Protein AF-A0A1T4UGS9-F1 (afdb_monomer)

Radius of gyration: 44.9 Å; Cα contacts (8 Å, |Δi|>4): 11; chains: 1; bounding box: 106×60×112 Å

Structure (mmCIF, N/CA/C/O backbone):
data_AF-A0A1T4UGS9-F1
#
_entry.id   AF-A0A1T4UGS9-F1
#
loop_
_atom_site.group_PDB
_atom_site.id
_atom_site.type_symbol
_atom_site.label_atom_id
_atom_site.label_alt_id
_atom_site.label_comp_id
_atom_site.label_asym_id
_atom_site.label_entity_id
_atom_site.label_seq_id
_atom_site.pdbx_PDB_ins_code
_atom_site.Cartn_x
_atom_site.Cartn_y
_atom_site.Cartn_z
_atom_site.occupancy
_atom_site.B_iso_or_equiv
_atom_site.auth_seq_id
_atom_site.auth_comp_id
_atom_site.auth_asym_id
_atom_site.auth_atom_id
_atom_site.pdbx_PDB_model_num
ATOM 1 N N . MET A 1 1 ? -84.711 -31.934 45.680 1.00 43.19 1 MET A N 1
ATOM 2 C CA . MET A 1 1 ? -83.786 -30.845 46.059 1.00 43.19 1 MET A CA 1
ATOM 3 C C . MET A 1 1 ? -82.409 -31.483 46.203 1.00 43.19 1 MET A C 1
ATOM 5 O O . MET A 1 1 ? -82.139 -32.080 47.232 1.00 43.19 1 MET A O 1
ATOM 9 N N . ASN A 1 2 ? -81.614 -31.507 45.128 1.00 41.38 2 ASN A N 1
ATOM 10 C CA . ASN A 1 2 ? -80.293 -32.146 45.127 1.00 41.38 2 ASN A CA 1
ATOM 11 C C . ASN A 1 2 ? -79.235 -31.079 45.395 1.00 41.38 2 ASN A C 1
ATOM 13 O O . ASN A 1 2 ? -78.984 -30.224 44.551 1.00 41.38 2 ASN A O 1
ATOM 17 N N . ILE A 1 3 ? -78.650 -31.123 46.587 1.00 54.47 3 ILE A N 1
ATOM 18 C CA . ILE A 1 3 ? -77.495 -30.311 46.963 1.00 54.47 3 ILE A CA 1
ATOM 19 C C . ILE A 1 3 ? -76.270 -31.088 46.480 1.00 54.47 3 ILE A C 1
ATOM 21 O O . ILE A 1 3 ? -75.954 -32.145 47.022 1.00 54.47 3 ILE A O 1
ATOM 25 N N . SER A 1 4 ? -75.622 -30.609 45.417 1.00 55.75 4 SER A N 1
ATOM 26 C CA . SER A 1 4 ? -74.330 -31.152 44.993 1.00 55.75 4 SER A CA 1
ATOM 27 C C . SER A 1 4 ? -73.259 -30.687 45.982 1.00 55.75 4 SER A C 1
ATOM 29 O O . SER A 1 4 ? -73.219 -29.488 46.278 1.00 55.75 4 SER A O 1
ATOM 31 N N . PRO A 1 5 ? -72.373 -31.569 46.478 1.00 59.06 5 PRO A N 1
ATOM 32 C CA . PRO A 1 5 ? -71.251 -31.142 47.297 1.00 59.06 5 PRO A CA 1
ATOM 33 C C . PRO A 1 5 ? -70.364 -30.222 46.456 1.00 59.06 5 PRO A C 1
ATOM 35 O O . PRO A 1 5 ? -69.900 -30.607 45.381 1.00 59.06 5 PRO A O 1
ATOM 38 N N . ALA A 1 6 ? -70.145 -28.994 46.920 1.00 57.28 6 ALA A N 1
ATOM 39 C CA . ALA A 1 6 ? -69.084 -28.164 46.382 1.00 57.28 6 ALA A CA 1
ATOM 40 C C . ALA A 1 6 ? -67.764 -28.838 46.765 1.00 57.28 6 ALA A C 1
ATOM 42 O O . ALA A 1 6 ? -67.425 -28.917 47.946 1.00 57.28 6 ALA A O 1
ATOM 43 N N . ASN A 1 7 ? -67.041 -29.353 45.770 1.00 52.81 7 ASN A N 1
ATOM 44 C CA . ASN A 1 7 ? -65.677 -29.845 45.928 1.00 52.81 7 ASN A CA 1
ATOM 45 C C . ASN A 1 7 ? -64.764 -28.639 46.210 1.00 52.81 7 ASN A C 1
ATOM 47 O O . ASN A 1 7 ? -64.039 -28.156 45.344 1.00 52.81 7 ASN A O 1
ATOM 51 N N . VAL A 1 8 ? -64.842 -28.101 47.424 1.00 55.72 8 VAL A N 1
ATOM 52 C CA . VAL A 1 8 ? -63.864 -27.144 47.924 1.00 55.72 8 VAL A CA 1
ATOM 53 C C . VAL A 1 8 ? -62.677 -27.991 48.351 1.00 55.72 8 VAL A C 1
ATOM 55 O O . VAL A 1 8 ? -62.680 -28.585 49.426 1.00 55.72 8 VAL A O 1
ATOM 58 N N . SER A 1 9 ? -61.693 -28.127 47.462 1.00 54.00 9 SER A N 1
ATOM 59 C CA . SER A 1 9 ? -60.422 -28.764 47.791 1.00 54.00 9 SER A CA 1
ATOM 60 C C . SER A 1 9 ? -59.730 -27.902 48.843 1.00 54.00 9 SER A C 1
ATOM 62 O O . SER A 1 9 ? -59.035 -26.940 48.515 1.00 54.00 9 SER A O 1
ATOM 64 N N . ILE A 1 10 ? -59.970 -28.205 50.115 1.00 58.62 10 ILE A N 1
ATOM 65 C CA . ILE A 1 10 ? -59.226 -27.604 51.213 1.00 58.62 10 ILE A CA 1
ATOM 66 C C . ILE A 1 10 ? -57.783 -28.080 51.020 1.00 58.62 10 ILE A C 1
ATOM 68 O O . ILE A 1 10 ? -57.554 -29.294 51.021 1.00 58.62 10 ILE A O 1
ATOM 72 N N . PRO A 1 11 ? -56.814 -27.181 50.776 1.00 60.59 11 PRO A N 1
ATOM 73 C CA . PRO A 1 11 ? -55.431 -27.599 50.662 1.00 60.59 11 PRO A CA 1
ATOM 74 C C . PRO A 1 11 ? -55.055 -28.279 51.979 1.00 60.59 11 PRO A C 1
ATOM 76 O O . PRO A 1 11 ? -55.261 -27.712 53.051 1.00 60.59 11 PRO A O 1
ATOM 79 N N . ALA A 1 12 ? -54.566 -29.517 51.895 1.00 62.03 12 ALA A N 1
ATOM 80 C CA . ALA A 1 12 ? -54.127 -30.304 53.041 1.00 62.03 12 ALA A CA 1
ATOM 81 C C . ALA A 1 12 ? -52.833 -29.701 53.610 1.00 62.03 12 ALA A C 1
ATOM 83 O O . ALA A 1 12 ? -51.738 -30.229 53.430 1.00 62.03 12 ALA A O 1
ATOM 84 N N . VAL A 1 13 ? -52.962 -28.541 54.244 1.00 60.41 13 VAL A N 1
ATOM 85 C CA . VAL A 1 13 ? -51.919 -27.905 55.035 1.00 60.41 13 VAL A CA 1
ATOM 86 C C . VAL A 1 13 ? -52.107 -28.421 56.453 1.00 60.41 13 VAL A C 1
ATOM 88 O O . VAL A 1 13 ? -53.182 -28.290 57.039 1.00 60.41 13 VAL A O 1
ATOM 91 N N . VAL A 1 14 ? -51.083 -29.081 56.990 1.00 63.53 14 VAL A N 1
ATOM 92 C CA . VAL A 1 14 ? -51.104 -29.586 58.366 1.00 63.53 14 VAL A CA 1
ATOM 93 C C . VAL A 1 14 ? -51.328 -28.387 59.303 1.00 63.53 14 VAL A C 1
ATOM 95 O O . VAL A 1 14 ? -50.631 -27.386 59.159 1.00 63.53 14 VAL A O 1
ATOM 98 N N . PRO A 1 15 ? -52.253 -28.439 60.279 1.00 63.38 15 PRO A N 1
ATOM 99 C CA . PRO A 1 15 ? -52.601 -27.271 61.101 1.00 63.38 15 PRO A CA 1
ATOM 100 C C . PRO A 1 15 ? -51.454 -26.761 61.993 1.00 63.38 15 PRO A C 1
ATOM 102 O O . PRO A 1 15 ? -51.593 -25.735 62.650 1.00 63.38 15 PRO A O 1
ATOM 105 N N . SER A 1 16 ? -50.319 -27.464 62.027 1.00 67.69 16 SER A N 1
ATOM 106 C CA . SER A 1 16 ? -49.121 -27.087 62.776 1.00 67.69 16 SER A CA 1
ATOM 107 C C . SER A 1 16 ? -48.151 -26.185 62.006 1.00 67.69 16 SER A C 1
ATOM 109 O O . SER A 1 16 ? -47.123 -25.814 62.571 1.00 67.69 16 SER A O 1
ATOM 111 N N . VAL A 1 17 ? -48.409 -25.862 60.732 1.00 66.94 17 VAL A N 1
ATOM 112 C CA . VAL A 1 17 ? -47.542 -24.961 59.953 1.00 66.94 17 VAL A CA 1
ATOM 113 C C . VAL A 1 17 ? -48.214 -23.615 59.694 1.00 66.94 17 VAL A C 1
ATOM 115 O O . VAL A 1 17 ? -49.413 -23.528 59.452 1.00 66.94 17 VAL A O 1
ATOM 118 N N . ASN A 1 18 ? -47.421 -22.545 59.760 1.00 76.12 18 ASN A N 1
ATOM 119 C CA . ASN A 1 18 ? -47.893 -21.180 59.563 1.00 76.12 18 ASN A CA 1
ATOM 120 C C . ASN A 1 18 ? -48.014 -20.873 58.048 1.00 76.12 18 ASN A C 1
ATOM 122 O O . ASN A 1 18 ? -46.989 -20.830 57.355 1.00 76.12 18 ASN A O 1
ATOM 126 N N . PRO A 1 19 ? -49.228 -20.642 57.511 1.00 71.44 19 PRO A N 1
ATOM 127 C CA . PRO A 1 19 ? -49.467 -20.508 56.071 1.00 71.44 19 PRO A CA 1
ATOM 128 C C . PRO A 1 19 ? -48.605 -19.453 55.339 1.00 71.44 19 PRO A C 1
ATOM 130 O O . PRO A 1 19 ? -48.055 -19.785 54.286 1.00 71.44 19 PRO A O 1
ATOM 133 N N . PRO A 1 20 ? -48.392 -18.221 55.850 1.00 73.19 20 PRO A N 1
ATOM 134 C CA . PRO A 1 20 ? -47.556 -17.232 55.164 1.00 73.19 20 PRO A CA 1
ATOM 135 C C . PRO A 1 20 ? -46.085 -17.656 55.056 1.00 73.19 20 PRO A C 1
ATOM 137 O O . PRO A 1 20 ? -45.437 -17.376 54.050 1.00 73.19 20 PRO A O 1
ATOM 140 N N . THR A 1 21 ? -45.545 -18.381 56.042 1.00 74.94 21 THR A N 1
ATOM 141 C CA . THR A 1 21 ? -44.153 -18.860 55.962 1.00 74.94 21 THR A CA 1
ATOM 142 C C . THR A 1 21 ? -43.980 -19.997 54.964 1.00 74.94 21 THR A C 1
ATOM 144 O O . THR A 1 21 ? -42.914 -20.115 54.364 1.00 74.94 21 THR A O 1
ATOM 147 N N . GLU A 1 22 ? -45.016 -20.809 54.735 1.00 75.62 22 GLU A N 1
ATOM 148 C CA . GLU A 1 22 ? -44.959 -21.877 53.737 1.00 75.62 22 GLU A CA 1
ATOM 149 C C . GLU A 1 22 ? -44.961 -21.308 52.313 1.00 75.62 22 GLU A C 1
ATOM 151 O O . GLU A 1 22 ? -44.180 -21.756 51.474 1.00 75.62 22 GLU A O 1
ATOM 156 N N . GLN A 1 23 ? -45.784 -20.289 52.048 1.00 73.31 23 GLN A N 1
ATOM 157 C CA . GLN A 1 23 ? -45.791 -19.601 50.754 1.00 73.31 23 GLN A CA 1
ATOM 158 C C . GLN A 1 23 ? -44.422 -18.981 50.454 1.00 73.31 23 GLN A C 1
ATOM 160 O O . GLN A 1 23 ? -43.847 -19.255 49.402 1.00 73.31 23 GLN A O 1
ATOM 165 N N . VAL A 1 24 ? -43.834 -18.267 51.419 1.00 76.88 24 VAL A N 1
ATOM 166 C CA . VAL A 1 24 ? -42.489 -17.688 51.276 1.00 76.88 24 VAL A CA 1
ATOM 167 C C . VAL A 1 24 ? -41.417 -18.772 51.108 1.00 76.88 24 VAL A C 1
ATOM 169 O O . VAL A 1 24 ? -40.517 -18.622 50.284 1.00 76.88 24 VAL A O 1
ATOM 172 N N . ALA A 1 25 ? -41.507 -19.895 51.826 1.00 76.19 25 ALA A N 1
ATOM 173 C CA . ALA A 1 25 ? -40.568 -21.008 51.671 1.00 76.19 25 ALA A CA 1
ATOM 174 C C . ALA A 1 25 ? -40.668 -21.675 50.289 1.00 76.19 25 ALA A C 1
ATOM 176 O O . ALA A 1 25 ? -39.644 -22.028 49.698 1.00 76.19 25 ALA A O 1
ATOM 177 N N . ARG A 1 26 ? -41.885 -21.825 49.751 1.00 77.88 26 ARG A N 1
ATOM 178 C CA . ARG A 1 26 ? -42.117 -22.323 48.388 1.00 77.88 26 ARG A CA 1
ATOM 179 C C . ARG A 1 26 ? -41.587 -21.338 47.346 1.00 77.88 26 ARG A C 1
ATOM 181 O O . ARG A 1 26 ? -40.861 -21.759 46.449 1.00 77.88 26 ARG A O 1
ATOM 188 N N . GLU A 1 27 ? -41.864 -20.045 47.490 1.00 77.75 27 GLU A N 1
ATOM 189 C CA . GLU A 1 27 ? -41.360 -19.001 46.586 1.00 77.75 27 GLU A CA 1
ATOM 190 C C . GLU A 1 27 ? -39.828 -18.914 46.590 1.00 77.75 27 GLU A C 1
ATOM 192 O O . GLU A 1 27 ? -39.206 -18.878 45.527 1.00 77.75 27 GLU A O 1
ATOM 197 N N . ASN A 1 28 ? -39.201 -18.974 47.767 1.00 78.56 28 ASN A N 1
ATOM 198 C CA . ASN A 1 28 ? -37.742 -18.980 47.909 1.00 78.56 28 ASN A CA 1
ATOM 199 C C . ASN A 1 28 ? -37.089 -20.247 47.339 1.00 78.56 28 ASN A C 1
ATOM 201 O O . ASN A 1 28 ? -35.903 -20.231 47.018 1.00 78.56 28 ASN A O 1
ATOM 205 N N . ARG A 1 29 ? -37.839 -21.349 47.218 1.00 77.50 29 ARG A N 1
ATOM 206 C CA . ARG A 1 29 ? -37.363 -22.590 46.595 1.00 77.50 29 ARG A CA 1
ATOM 207 C C . ARG A 1 29 ? -37.414 -22.541 45.065 1.00 77.50 29 ARG A C 1
ATOM 209 O O . ARG A 1 29 ? -36.640 -23.253 44.434 1.00 77.50 29 ARG A O 1
ATOM 216 N N . VAL A 1 30 ? -38.313 -21.741 44.489 1.00 80.31 30 VAL A N 1
ATOM 217 C CA . VAL A 1 30 ? -38.455 -21.568 43.031 1.00 80.31 30 VAL A CA 1
ATOM 218 C C . VAL A 1 30 ? -37.525 -20.478 42.498 1.00 80.31 30 VAL A C 1
ATOM 220 O O . VAL A 1 30 ? -37.020 -20.600 41.386 1.00 80.31 30 VAL A O 1
ATOM 223 N N . ARG A 1 31 ? -37.285 -19.415 43.274 1.00 79.88 31 ARG A N 1
ATOM 224 C CA . ARG A 1 31 ? -36.379 -18.332 42.871 1.00 79.88 31 ARG A CA 1
ATOM 225 C C . ARG A 1 31 ? -34.924 -18.803 42.839 1.00 79.88 31 ARG A C 1
ATOM 227 O O . ARG A 1 31 ? -34.497 -19.618 43.657 1.00 79.88 31 ARG A O 1
ATOM 234 N N . GLU A 1 32 ? -34.149 -18.245 41.912 1.00 78.44 32 GLU A N 1
ATOM 235 C CA . GLU A 1 32 ? -32.701 -18.440 41.895 1.00 78.44 32 GLU A CA 1
ATOM 236 C C . GLU A 1 32 ? -32.088 -17.902 43.191 1.00 78.44 32 GLU A C 1
ATOM 238 O O . GLU A 1 32 ? -32.425 -16.816 43.670 1.00 78.44 32 GLU A O 1
ATOM 243 N N . LYS A 1 33 ? -31.190 -18.688 43.790 1.00 79.69 33 LY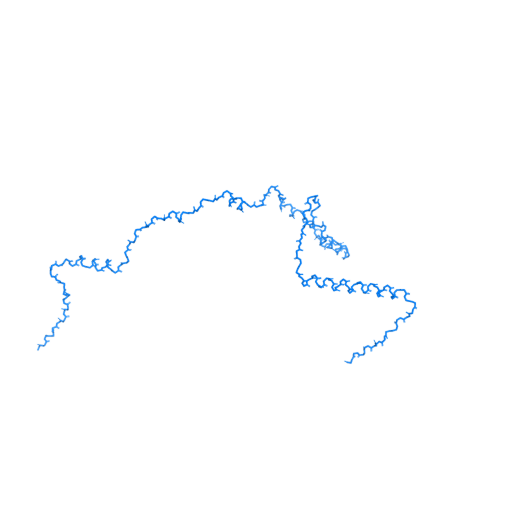S A N 1
ATOM 244 C CA . LYS A 1 33 ? -30.503 -18.281 45.014 1.00 79.69 33 LYS A CA 1
ATOM 245 C C . LYS A 1 33 ? -29.576 -17.120 44.685 1.00 79.69 33 LYS A C 1
ATOM 247 O O . LYS A 1 33 ? -28.717 -17.251 43.818 1.00 79.69 33 LYS A O 1
ATOM 252 N N . ILE A 1 34 ? -29.718 -16.018 45.416 1.00 79.12 34 ILE A N 1
ATOM 253 C CA . ILE A 1 34 ? -28.824 -14.866 45.297 1.00 79.12 34 ILE A CA 1
ATOM 254 C C . ILE A 1 34 ? -27.423 -15.328 45.703 1.00 79.12 34 ILE A C 1
ATOM 256 O O . ILE A 1 34 ? -27.164 -15.616 46.873 1.00 79.12 34 ILE A O 1
ATOM 260 N N . VAL A 1 35 ? -26.528 -15.447 44.725 1.00 81.00 35 VAL A N 1
ATOM 261 C CA . VAL A 1 35 ? -25.120 -15.750 44.976 1.00 81.00 35 VAL A CA 1
ATOM 262 C C . VAL A 1 35 ? -24.440 -14.438 45.364 1.00 81.00 35 VAL A C 1
ATOM 264 O O . VAL A 1 35 ? -24.509 -13.482 44.589 1.00 81.00 35 VAL A O 1
ATOM 267 N N . PRO A 1 36 ? -23.799 -14.348 46.544 1.00 80.06 36 PRO A N 1
ATOM 268 C CA . PRO A 1 36 ? -23.049 -13.156 46.902 1.00 80.06 36 PRO A CA 1
ATOM 269 C C . PRO A 1 36 ? -21.932 -12.931 45.874 1.00 80.06 36 PRO A C 1
ATOM 271 O O . PRO A 1 36 ? -21.314 -13.908 45.431 1.00 80.06 36 PRO A O 1
ATOM 274 N N . PRO A 1 37 ? -21.659 -11.673 45.486 1.00 74.50 37 PRO A N 1
ATOM 275 C CA . PRO 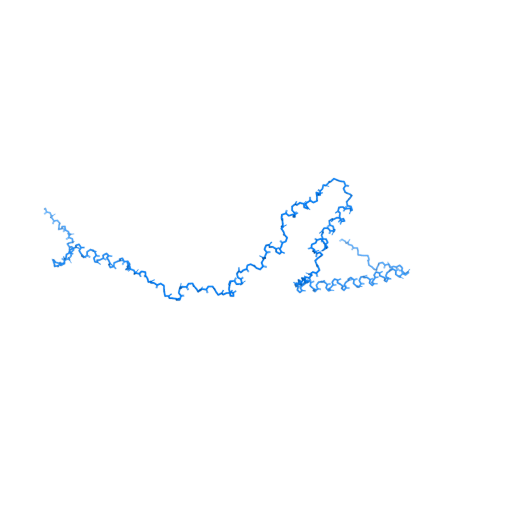A 1 37 ? -20.594 -11.375 44.543 1.00 74.50 37 PRO A CA 1
ATOM 276 C C . PRO A 1 37 ? -19.279 -11.908 45.115 1.00 74.50 37 PRO A C 1
ATOM 278 O O . PRO A 1 37 ? -18.822 -11.483 46.175 1.00 74.50 37 PRO A O 1
ATOM 281 N N . LYS A 1 38 ? -18.694 -12.900 44.439 1.00 75.00 38 LYS A N 1
ATOM 282 C CA . LYS A 1 38 ? -17.370 -13.402 44.797 1.00 75.00 38 LYS A CA 1
ATOM 283 C C . LYS A 1 38 ? -16.358 -12.351 44.371 1.00 75.00 38 LYS A C 1
ATOM 285 O O . LYS A 1 38 ? -16.371 -11.924 43.219 1.00 75.00 38 LYS A O 1
ATOM 290 N N . GLN A 1 39 ? -15.487 -11.954 45.295 1.00 70.12 39 GLN A N 1
ATOM 291 C CA . GLN A 1 39 ? -14.317 -11.152 44.962 1.00 70.12 39 GLN A CA 1
ATOM 292 C C . GLN A 1 39 ? -13.547 -11.876 43.844 1.00 70.12 39 GLN A C 1
ATOM 294 O O . GLN A 1 39 ? -13.335 -13.091 43.964 1.00 70.12 39 GLN A O 1
ATOM 299 N N . PRO A 1 40 ? -13.189 -11.191 42.743 1.00 61.62 40 PRO A N 1
ATOM 300 C CA . PRO A 1 40 ? -12.416 -11.812 41.680 1.00 61.62 40 PRO A CA 1
ATOM 301 C C . PRO A 1 40 ? -11.132 -12.377 42.289 1.00 61.62 40 PRO A C 1
ATOM 303 O O . PRO A 1 40 ? -10.419 -11.691 43.019 1.00 61.62 40 PRO A O 1
ATOM 306 N N . SER A 1 41 ? -10.860 -13.659 42.037 1.00 64.06 41 SER A N 1
ATOM 307 C CA . SER A 1 41 ? -9.567 -14.254 42.371 1.00 64.06 41 SER A CA 1
ATOM 308 C C . SER A 1 41 ? -8.470 -13.443 41.687 1.00 64.06 41 SER A C 1
ATOM 310 O O . SER A 1 41 ? -8.672 -13.041 40.547 1.00 64.06 41 SER A O 1
ATOM 312 N N . THR A 1 42 ? -7.308 -13.276 42.315 1.00 59.25 42 THR A N 1
ATOM 313 C CA . THR A 1 42 ? -6.141 -12.506 41.823 1.00 59.25 42 THR A CA 1
ATOM 314 C C . THR A 1 42 ? -5.676 -12.834 40.390 1.00 59.25 42 THR A C 1
ATOM 316 O O . THR A 1 42 ? -4.892 -12.100 39.807 1.00 59.25 42 THR A O 1
ATOM 319 N N . SER A 1 43 ? -6.167 -13.916 39.775 1.00 57.34 43 SER A N 1
ATOM 320 C CA . SER A 1 43 ? -5.998 -14.206 38.339 1.00 57.34 43 SER A CA 1
ATOM 321 C C . SER A 1 43 ? -6.909 -13.406 37.391 1.00 57.34 43 SER A C 1
ATOM 323 O O . SER A 1 43 ? -6.705 -13.474 36.183 1.00 57.34 43 SER A O 1
ATOM 325 N N . ALA A 1 44 ? -7.908 -12.689 37.909 1.00 55.72 44 ALA A N 1
ATOM 326 C CA . ALA A 1 44 ? -8.798 -11.796 37.161 1.00 55.72 44 ALA A CA 1
ATOM 327 C C . ALA A 1 44 ? -8.481 -10.307 37.404 1.00 55.72 44 ALA A C 1
ATOM 329 O O . ALA A 1 44 ? -9.184 -9.443 36.887 1.00 55.72 44 ALA A O 1
ATOM 330 N N . GLU A 1 45 ? -7.431 -10.003 38.173 1.00 59.62 45 GLU A N 1
ATOM 331 C CA . GLU A 1 45 ? -6.804 -8.682 38.139 1.00 59.62 45 GLU A CA 1
ATOM 332 C C . GLU A 1 45 ? -6.065 -8.535 36.808 1.00 59.62 45 GLU A C 1
ATOM 334 O O . GLU A 1 45 ? -5.289 -9.408 36.405 1.00 59.62 45 GLU A O 1
ATOM 339 N N . GLU A 1 46 ? -6.329 -7.436 36.102 1.00 63.38 46 GLU A N 1
ATOM 340 C CA . GLU A 1 46 ? -5.561 -7.066 34.919 1.00 63.38 46 GLU A CA 1
ATOM 341 C C . GLU A 1 46 ? -4.077 -7.028 35.299 1.00 63.38 46 GLU A C 1
ATOM 343 O O . GLU A 1 46 ? -3.677 -6.361 36.257 1.00 63.38 46 GLU A O 1
ATOM 348 N N . ARG A 1 47 ? -3.249 -7.792 34.578 1.00 70.25 47 ARG A N 1
ATOM 349 C CA . ARG A 1 47 ? -1.808 -7.813 34.839 1.00 70.25 47 ARG A CA 1
ATOM 350 C C . ARG A 1 47 ? -1.264 -6.392 34.665 1.00 70.25 47 ARG A C 1
ATOM 352 O O . ARG A 1 47 ? -1.601 -5.745 33.672 1.00 70.25 47 ARG A O 1
ATOM 359 N N . PRO A 1 48 ? -0.413 -5.901 35.581 1.00 70.94 48 PRO A N 1
ATOM 360 C CA . PRO A 1 48 ? 0.195 -4.593 35.416 1.00 70.94 48 PRO A CA 1
ATOM 361 C C . PRO A 1 48 ? 1.008 -4.586 34.120 1.00 70.94 48 PRO A C 1
ATOM 363 O O . PRO A 1 48 ? 1.866 -5.446 33.917 1.00 70.94 48 PRO A O 1
ATOM 366 N N . VAL A 1 49 ? 0.714 -3.623 33.244 1.00 69.31 49 VAL A N 1
ATOM 367 C CA . VAL A 1 49 ? 1.363 -3.497 31.934 1.00 69.31 49 VAL A CA 1
ATOM 368 C C . VAL A 1 49 ? 2.869 -3.373 32.143 1.00 69.31 49 VAL A C 1
ATOM 370 O O . VAL A 1 49 ? 3.345 -2.422 32.779 1.00 69.31 49 VAL A O 1
ATOM 373 N N . THR A 1 50 ? 3.608 -4.347 31.617 1.00 79.69 50 THR A N 1
ATOM 374 C CA . THR A 1 50 ? 5.070 -4.387 31.727 1.00 79.69 50 THR A CA 1
ATOM 375 C C . THR A 1 50 ? 5.693 -3.234 30.939 1.00 79.69 50 THR A C 1
ATOM 377 O O . THR A 1 50 ? 5.089 -2.696 30.011 1.00 79.69 50 THR A O 1
ATOM 380 N N . GLN A 1 51 ? 6.896 -2.803 31.321 1.00 68.75 51 GLN A N 1
ATOM 381 C CA . GLN A 1 51 ? 7.565 -1.678 30.660 1.00 68.75 51 GLN A CA 1
ATOM 382 C C . GLN A 1 51 ? 7.790 -1.942 29.162 1.00 68.75 51 GLN A C 1
ATOM 384 O O . GLN A 1 51 ? 7.644 -1.022 28.363 1.00 68.75 51 GLN A O 1
ATOM 389 N N . ASP A 1 52 ? 8.034 -3.195 28.784 1.00 69.12 52 ASP A N 1
ATOM 390 C CA . ASP A 1 52 ? 8.176 -3.613 27.387 1.00 69.12 52 ASP A CA 1
ATOM 391 C C . ASP A 1 52 ? 6.848 -3.494 26.629 1.00 69.12 52 ASP A C 1
ATOM 393 O O . ASP A 1 52 ? 6.793 -2.966 25.524 1.00 69.12 52 ASP A O 1
ATOM 397 N N . GLU A 1 53 ? 5.736 -3.884 27.251 1.00 71.94 53 GLU A N 1
ATOM 398 C CA . GLU A 1 53 ? 4.399 -3.762 26.663 1.00 71.94 53 GLU A CA 1
ATOM 399 C C . GLU A 1 53 ? 3.963 -2.290 26.519 1.00 71.94 53 GLU A C 1
ATOM 401 O O . GLU A 1 53 ? 3.268 -1.933 25.565 1.00 71.94 53 GLU A O 1
ATOM 406 N N . LYS A 1 54 ? 4.445 -1.405 27.406 1.00 68.00 54 LYS A N 1
ATOM 407 C CA . LYS A 1 54 ? 4.323 0.054 27.237 1.00 68.00 54 LYS A CA 1
ATOM 408 C C . LYS A 1 54 ? 5.159 0.565 26.065 1.00 68.00 54 LYS A C 1
ATOM 410 O O . LYS A 1 54 ? 4.679 1.421 25.334 1.00 68.00 54 LYS A O 1
ATOM 415 N N . GLN A 1 55 ? 6.365 0.038 25.852 1.00 66.50 55 GLN A N 1
ATOM 416 C CA . GLN A 1 55 ? 7.198 0.413 24.704 1.00 66.50 55 GLN A CA 1
ATOM 417 C C . GLN A 1 55 ? 6.603 -0.061 23.372 1.00 66.50 55 GLN A C 1
ATOM 419 O O . GLN A 1 55 ? 6.658 0.688 22.405 1.00 66.50 55 GLN A O 1
ATOM 424 N N . LEU A 1 56 ? 5.969 -1.240 23.323 1.00 66.75 56 LEU A N 1
ATOM 425 C CA . LEU A 1 56 ? 5.236 -1.692 22.130 1.00 66.75 56 LEU A CA 1
ATOM 426 C C . LEU A 1 56 ? 3.974 -0.864 21.852 1.00 66.75 56 LEU A C 1
ATOM 428 O O . LEU A 1 56 ? 3.576 -0.720 20.698 1.00 66.75 56 LEU A O 1
ATOM 432 N N . LYS A 1 57 ? 3.314 -0.363 22.904 1.00 64.81 57 LYS A N 1
ATOM 433 C CA . LYS A 1 57 ? 2.133 0.503 22.779 1.00 64.81 57 LYS A CA 1
ATOM 434 C C . LYS A 1 57 ? 2.469 1.969 22.541 1.00 64.81 57 LYS A C 1
ATOM 436 O O . LYS A 1 57 ? 1.568 2.719 22.167 1.00 64.81 57 LYS A O 1
ATOM 441 N N . ASN A 1 58 ? 3.717 2.382 22.752 1.00 63.47 58 ASN A N 1
ATOM 442 C CA . ASN A 1 58 ? 4.147 3.696 22.318 1.00 63.47 58 ASN A CA 1
ATOM 443 C C . ASN A 1 58 ? 4.081 3.702 20.790 1.00 63.47 58 ASN A C 1
ATOM 445 O O . ASN A 1 58 ? 4.718 2.857 20.157 1.00 63.47 58 ASN A O 1
ATOM 449 N N . PRO A 1 59 ? 3.293 4.603 20.182 1.00 65.50 59 PRO A N 1
ATOM 450 C CA . PRO A 1 59 ? 3.301 4.722 18.740 1.00 65.50 59 PRO A CA 1
ATOM 451 C C . PRO A 1 59 ? 4.744 5.012 18.325 1.00 65.50 59 PRO A C 1
ATOM 453 O O . PRO A 1 59 ? 5.351 5.961 18.811 1.00 65.50 59 PRO A O 1
ATOM 456 N N . SER A 1 60 ? 5.296 4.214 17.411 1.00 65.69 60 SER A N 1
ATOM 457 C CA . SER A 1 60 ? 6.603 4.461 16.779 1.00 65.69 60 SER A CA 1
ATOM 458 C C . SER A 1 60 ? 6.598 5.706 15.875 1.00 65.69 60 SER A C 1
ATOM 460 O O . SER A 1 60 ? 7.425 5.835 14.983 1.00 65.69 60 SER A O 1
ATOM 462 N N . TRP A 1 61 ? 5.598 6.563 16.053 1.00 62.50 61 TRP A N 1
ATOM 463 C CA . TRP A 1 61 ? 5.283 7.745 15.284 1.00 62.50 61 TRP A CA 1
ATOM 464 C C . TRP A 1 61 ? 5.457 8.935 16.223 1.00 62.50 61 TRP A C 1
ATOM 466 O O . TRP A 1 61 ? 4.563 9.223 17.024 1.00 62.50 61 TRP A O 1
ATOM 476 N N . ASP A 1 62 ? 6.624 9.576 16.170 1.00 69.25 62 ASP A N 1
ATOM 477 C CA . ASP A 1 62 ? 6.872 10.833 16.874 1.00 69.25 62 ASP A CA 1
ATOM 478 C C . ASP A 1 62 ? 6.307 11.980 16.022 1.00 69.25 62 ASP A C 1
ATOM 480 O O . ASP A 1 62 ? 6.796 12.211 14.913 1.00 69.25 62 ASP A O 1
ATOM 484 N N . PRO A 1 63 ? 5.287 12.717 16.500 1.00 66.62 63 PRO A N 1
ATOM 485 C CA . PRO A 1 63 ? 4.743 13.867 15.782 1.00 66.62 63 PRO A CA 1
ATOM 486 C C . PRO A 1 63 ? 5.796 14.937 15.457 1.00 66.62 63 PRO A C 1
ATOM 488 O O . PRO A 1 63 ? 5.587 15.716 14.538 1.00 66.62 63 PRO A O 1
ATOM 491 N N . SER A 1 64 ? 6.912 14.971 16.190 1.00 68.25 64 SER A N 1
ATOM 492 C CA . SER A 1 64 ? 7.992 15.952 16.026 1.00 68.25 64 SER A CA 1
ATOM 493 C C . SER A 1 64 ? 9.023 15.548 14.964 1.00 68.25 64 SER A C 1
ATOM 495 O O . SER A 1 64 ? 9.719 16.411 14.433 1.00 68.25 64 SER A O 1
ATOM 497 N N . GLU A 1 65 ? 9.143 14.251 14.651 1.00 65.81 65 GLU A N 1
ATOM 498 C CA . GLU A 1 65 ? 10.054 13.733 13.612 1.00 65.81 65 GLU A CA 1
ATOM 499 C C . GLU A 1 65 ? 9.399 13.666 12.224 1.00 65.81 65 GLU A C 1
ATOM 501 O O . GLU A 1 65 ? 10.054 13.358 11.223 1.00 65.81 65 GLU A O 1
ATOM 506 N N . HIS A 1 66 ? 8.105 13.971 12.142 1.00 64.19 66 HIS A N 1
ATOM 507 C CA . HIS A 1 66 ? 7.356 13.977 10.897 1.00 64.19 66 HIS A CA 1
ATOM 508 C C . HIS A 1 66 ? 6.946 15.406 10.524 1.00 64.19 66 HIS A C 1
ATOM 510 O O . HIS A 1 66 ? 6.478 16.151 11.378 1.00 64.19 66 HIS A O 1
ATOM 516 N N . PRO A 1 67 ? 7.124 15.817 9.255 1.00 67.75 67 PRO A N 1
ATOM 517 C CA . PRO A 1 67 ? 6.742 17.151 8.819 1.00 67.75 67 PRO A CA 1
ATOM 518 C C . PRO A 1 67 ? 5.227 17.337 8.934 1.00 67.75 67 PRO A C 1
ATOM 520 O O . PRO A 1 67 ? 4.454 16.459 8.540 1.00 67.75 67 PRO A O 1
ATOM 523 N N . ASP A 1 68 ? 4.812 18.498 9.436 1.00 65.62 68 ASP A N 1
ATOM 524 C CA . ASP A 1 68 ? 3.405 18.861 9.521 1.00 65.62 68 ASP A CA 1
ATOM 525 C C . ASP A 1 68 ? 2.780 18.881 8.120 1.00 65.62 68 ASP A C 1
ATOM 527 O O . ASP A 1 68 ? 3.105 19.686 7.243 1.00 65.62 68 ASP A O 1
ATOM 531 N N . TYR A 1 69 ? 1.823 17.981 7.906 1.00 60.38 69 TYR A N 1
ATOM 532 C CA . TYR A 1 69 ? 1.052 17.888 6.669 1.00 60.38 69 TYR A CA 1
ATOM 533 C C . TYR A 1 69 ? 0.048 19.050 6.500 1.00 60.38 69 TYR A C 1
ATOM 535 O O . TYR A 1 69 ? -0.799 19.015 5.611 1.00 60.38 69 TYR A O 1
ATOM 543 N N . SER A 1 70 ? 0.114 20.107 7.311 1.00 62.03 70 SER A N 1
ATOM 544 C CA . SER A 1 70 ? -0.622 21.349 7.042 1.00 62.03 70 SER A CA 1
ATOM 545 C C . SER A 1 70 ? -0.161 22.011 5.739 1.00 62.03 70 SER A C 1
ATOM 547 O O . SER A 1 70 ? -0.971 22.598 5.013 1.00 62.03 70 SER A O 1
ATOM 549 N N . ASP A 1 71 ? 1.113 21.839 5.383 1.00 57.62 71 ASP A N 1
ATOM 550 C CA . ASP A 1 71 ? 1.756 22.587 4.298 1.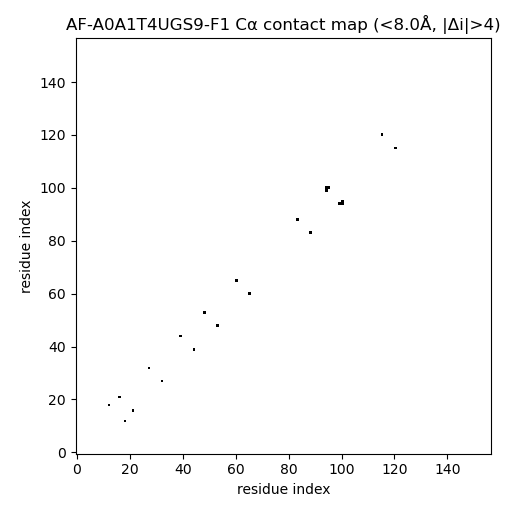00 57.62 71 ASP A CA 1
ATOM 551 C C . ASP A 1 71 ? 1.533 21.958 2.912 1.00 57.62 71 ASP A C 1
ATOM 553 O O . ASP A 1 71 ? 1.675 22.625 1.882 1.00 57.62 71 ASP A O 1
ATOM 557 N N . ILE A 1 72 ? 1.102 20.689 2.851 1.00 57.81 72 ILE A N 1
ATOM 558 C CA . ILE A 1 72 ? 0.717 20.040 1.581 1.00 57.81 72 ILE A CA 1
ATOM 559 C C . ILE A 1 72 ? -0.552 20.645 0.966 1.00 57.81 72 ILE A C 1
ATOM 561 O O . ILE A 1 72 ? -0.774 20.490 -0.234 1.00 57.81 72 ILE A O 1
ATOM 565 N N . THR A 1 73 ? -1.352 21.391 1.734 1.00 55.81 73 THR A N 1
ATOM 566 C CA . THR A 1 73 ? -2.492 22.140 1.179 1.00 55.81 73 THR A CA 1
ATOM 567 C C . THR A 1 73 ? -2.067 23.425 0.463 1.00 55.81 73 THR A C 1
ATOM 569 O O . THR A 1 73 ? -2.747 23.852 -0.468 1.00 55.81 73 THR A O 1
ATOM 572 N N . GLN A 1 74 ? -0.915 24.011 0.817 1.00 53.47 74 GLN A N 1
ATOM 573 C CA . GLN A 1 74 ? -0.415 25.243 0.192 1.00 53.47 74 GLN A CA 1
ATOM 574 C C . GLN A 1 74 ? 0.365 24.994 -1.103 1.00 53.47 74 GLN A C 1
ATOM 576 O O . GLN A 1 74 ? 0.439 25.880 -1.950 1.00 53.47 74 GLN A O 1
ATOM 581 N N . LYS A 1 75 ? 0.891 23.778 -1.314 1.00 51.66 75 LYS A N 1
ATOM 582 C CA . LYS A 1 75 ? 1.523 23.372 -2.584 1.00 51.66 75 LYS A CA 1
ATOM 583 C C . LYS A 1 75 ? 0.543 22.761 -3.585 1.00 51.66 75 LYS A C 1
ATOM 585 O O . LYS A 1 75 ? 0.956 22.048 -4.499 1.00 51.66 75 LYS A O 1
ATOM 590 N N . GLN A 1 76 ? -0.742 23.092 -3.486 1.00 51.88 76 GLN A N 1
ATOM 591 C CA . GLN A 1 76 ? -1.610 23.077 -4.658 1.00 51.88 76 GLN A CA 1
ATOM 592 C C . GLN A 1 76 ? -1.168 24.225 -5.574 1.00 51.88 76 GLN A C 1
ATOM 594 O O . GLN A 1 76 ? -1.832 25.253 -5.681 1.00 51.88 76 GLN A O 1
ATOM 599 N N . ASN A 1 77 ? -0.003 24.062 -6.212 1.00 52.88 77 ASN A N 1
ATOM 600 C CA . ASN A 1 77 ? 0.355 24.832 -7.391 1.00 52.88 77 ASN A CA 1
ATOM 601 C C . ASN A 1 77 ? -0.813 24.659 -8.348 1.00 52.88 77 ASN A C 1
ATOM 603 O O . ASN A 1 77 ? -1.051 23.562 -8.854 1.00 52.88 77 ASN A O 1
ATOM 607 N N . ALA A 1 78 ? -1.591 25.728 -8.467 1.00 53.97 78 ALA A N 1
ATOM 608 C CA . ALA A 1 78 ? -2.823 25.765 -9.207 1.00 53.97 78 ALA A CA 1
ATOM 609 C C . ALA A 1 78 ? -2.572 25.179 -10.598 1.00 53.97 78 ALA A C 1
ATOM 611 O O . ALA A 1 78 ? -1.890 25.783 -11.425 1.00 53.97 78 ALA A O 1
ATOM 612 N N . PHE A 1 79 ? -3.119 23.990 -10.849 1.00 52.97 79 PHE A N 1
ATOM 613 C CA . PHE A 1 79 ? -3.299 23.490 -12.200 1.00 52.97 79 PHE A CA 1
ATOM 614 C C . PHE A 1 79 ? -4.409 24.343 -12.818 1.00 52.97 79 PHE A C 1
ATOM 616 O O . PHE A 1 79 ? -5.581 23.968 -12.860 1.00 52.97 79 PHE A O 1
ATOM 623 N N . THR A 1 80 ? -4.059 25.573 -13.190 1.00 54.22 80 THR A N 1
ATOM 624 C CA . THR A 1 80 ? -4.935 26.445 -13.953 1.00 54.22 80 THR A CA 1
ATOM 625 C C . THR A 1 80 ? -4.953 25.862 -15.360 1.00 54.22 80 THR A C 1
ATOM 627 O O . THR A 1 80 ? -3.996 25.967 -16.121 1.00 54.22 80 THR A O 1
ATOM 630 N N . GLY A 1 81 ? -6.031 25.150 -15.688 1.00 53.31 81 GLY A N 1
ATOM 631 C CA . GLY A 1 81 ? -6.242 24.489 -16.979 1.00 53.31 81 GLY A CA 1
ATOM 632 C C . GLY A 1 81 ? -6.436 25.455 -18.154 1.00 53.31 81 GLY A C 1
ATOM 633 O O . GLY A 1 81 ? -7.304 25.231 -18.991 1.00 53.31 81 GLY A O 1
ATOM 634 N N . GLY A 1 82 ? -5.671 26.544 -18.214 1.00 53.62 82 GLY A N 1
ATOM 635 C CA . GLY A 1 82 ? -5.701 27.528 -19.284 1.00 53.62 82 GLY A CA 1
ATOM 636 C C . GLY A 1 82 ? -4.296 27.756 -19.825 1.00 53.62 82 GLY A C 1
ATOM 637 O O . GLY A 1 82 ? -3.507 28.444 -19.189 1.00 53.62 82 GLY A O 1
ATOM 638 N N . ASN A 1 83 ? -4.035 27.230 -21.026 1.00 53.12 83 ASN A N 1
ATOM 639 C CA . ASN A 1 83 ? -2.942 27.603 -21.943 1.00 53.12 83 ASN A CA 1
ATOM 640 C C . ASN A 1 83 ? -1.642 26.779 -21.950 1.00 53.12 83 ASN A C 1
ATOM 642 O O . ASN A 1 83 ? -0.672 27.236 -22.546 1.00 53.12 83 ASN A O 1
ATOM 646 N N . PHE A 1 84 ? -1.599 25.562 -21.404 1.00 54.91 84 PHE A N 1
ATOM 647 C CA . PHE A 1 84 ? -0.455 24.675 -21.665 1.00 54.91 84 PHE A CA 1
ATOM 648 C C . PHE A 1 84 ? -0.697 23.813 -22.903 1.00 54.91 84 PHE A C 1
ATOM 650 O O . PHE A 1 84 ? -1.765 23.219 -23.071 1.00 54.91 84 PHE A O 1
ATOM 657 N N . SER A 1 85 ? 0.302 23.754 -23.784 1.00 65.69 85 SER A N 1
ATOM 658 C CA . SER A 1 85 ? 0.277 22.861 -24.940 1.00 65.69 85 SER A CA 1
ATOM 659 C C . SER A 1 85 ? 0.172 21.403 -24.462 1.00 65.69 85 SER A C 1
ATOM 661 O O . SER A 1 85 ? 0.728 21.040 -23.425 1.00 65.69 85 SER A O 1
ATOM 663 N N . ALA A 1 86 ? -0.548 20.538 -25.189 1.00 64.25 86 ALA A N 1
ATOM 664 C CA . ALA A 1 86 ? -0.796 19.153 -24.756 1.00 64.25 86 ALA A CA 1
ATOM 665 C C . ALA A 1 86 ? 0.502 18.392 -24.405 1.00 64.25 86 ALA A C 1
ATOM 667 O O . ALA A 1 86 ? 0.517 17.553 -23.506 1.00 64.25 86 ALA A O 1
ATOM 668 N N . HIS A 1 87 ? 1.611 18.744 -25.059 1.00 65.75 87 HIS A N 1
ATOM 669 C CA . HIS A 1 87 ? 2.923 18.171 -24.792 1.00 65.75 87 HIS A CA 1
ATOM 670 C C . HIS A 1 87 ? 3.511 18.600 -23.436 1.00 65.75 87 HIS A C 1
ATOM 672 O O . HIS A 1 87 ? 4.042 17.760 -22.712 1.00 65.75 87 HIS A O 1
ATOM 678 N N . GLU A 1 88 ? 3.356 19.866 -23.045 1.00 68.75 88 GLU A N 1
ATOM 679 C CA . GLU A 1 88 ? 3.803 20.360 -21.735 1.00 68.75 88 GLU A CA 1
ATOM 680 C C . GLU A 1 88 ? 2.967 19.777 -20.597 1.00 68.75 88 GLU A C 1
ATOM 682 O O . GLU A 1 88 ? 3.525 19.390 -19.572 1.00 68.75 88 GLU A O 1
ATOM 687 N N . THR A 1 89 ? 1.652 19.620 -20.795 1.00 71.62 89 THR A N 1
ATOM 688 C CA . THR A 1 89 ? 0.787 18.997 -19.777 1.00 71.62 89 THR A CA 1
ATOM 689 C C . THR A 1 89 ? 1.171 17.542 -19.514 1.00 71.62 89 THR A C 1
ATOM 691 O O . THR A 1 89 ? 1.252 17.132 -18.358 1.00 71.62 89 THR A O 1
ATOM 694 N N . LEU A 1 90 ? 1.485 16.775 -20.566 1.00 77.75 90 LEU A N 1
ATOM 695 C CA . LEU A 1 90 ? 1.959 15.396 -20.446 1.00 77.75 90 LEU A CA 1
ATOM 696 C C . LEU A 1 90 ? 3.356 15.320 -19.831 1.00 77.75 90 LEU A C 1
ATOM 698 O O . LEU A 1 90 ? 3.602 14.451 -18.997 1.00 77.75 90 LEU A O 1
ATOM 702 N N . GLY A 1 91 ? 4.255 16.236 -20.200 1.00 76.94 91 GLY A N 1
ATOM 703 C CA . GLY A 1 91 ? 5.577 16.339 -19.586 1.00 76.94 91 GLY A CA 1
ATOM 704 C C . GLY A 1 91 ? 5.474 16.589 -18.082 1.00 76.94 91 GLY A C 1
ATOM 705 O O . GLY A 1 91 ? 6.099 15.875 -17.294 1.00 76.94 91 GLY A O 1
ATOM 706 N N . GLN A 1 92 ? 4.605 17.518 -17.679 1.00 71.56 92 GLN A N 1
ATOM 707 C CA . GLN A 1 92 ? 4.361 17.851 -16.280 1.00 71.56 92 GLN A CA 1
ATOM 708 C C . GLN A 1 92 ? 3.706 16.690 -15.518 1.00 71.56 92 GLN A C 1
ATOM 710 O O . GLN A 1 92 ? 4.175 16.347 -14.433 1.00 71.56 92 GLN A O 1
ATOM 715 N N . LEU A 1 93 ? 2.718 16.012 -16.110 1.00 75.50 93 LEU A N 1
ATOM 716 C CA . LEU A 1 93 ? 2.120 14.793 -15.551 1.00 75.50 93 LEU A CA 1
ATOM 717 C C . LEU A 1 93 ? 3.156 13.679 -15.381 1.00 75.50 93 LEU A C 1
ATOM 719 O O . LEU A 1 93 ? 3.221 13.064 -14.320 1.00 75.50 93 LEU A O 1
ATOM 723 N N . SER A 1 94 ? 4.012 13.456 -16.381 1.00 78.38 94 SER A N 1
ATOM 724 C CA . SER A 1 94 ? 5.083 12.461 -16.278 1.00 78.38 94 SER A CA 1
ATOM 725 C C . SER A 1 94 ? 6.078 12.824 -15.177 1.00 78.38 94 SER A C 1
ATOM 727 O O . SER A 1 94 ? 6.515 11.945 -14.443 1.00 78.38 94 SER A O 1
ATOM 729 N N . SER A 1 95 ? 6.378 14.116 -14.997 1.00 72.06 95 SER A N 1
ATOM 730 C CA . SER A 1 95 ? 7.288 14.586 -13.952 1.00 72.06 95 SER A CA 1
ATOM 731 C C . SER A 1 95 ? 6.686 14.432 -12.552 1.00 72.06 95 SER A C 1
ATOM 733 O O . SER A 1 95 ? 7.381 13.9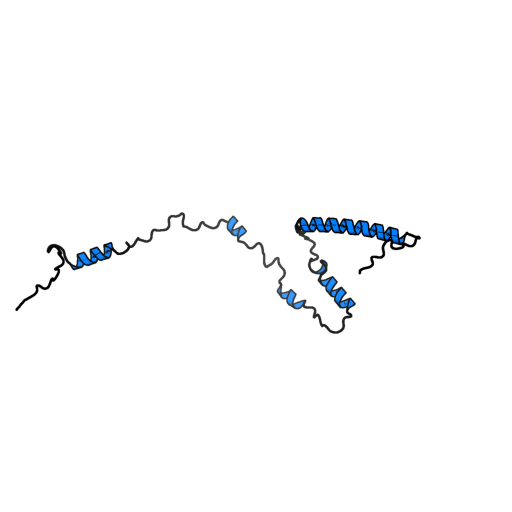92 -11.639 1.00 72.06 95 SER A O 1
ATOM 735 N N . MET A 1 96 ? 5.381 14.688 -12.397 1.00 71.31 96 MET A N 1
ATOM 736 C CA . MET A 1 96 ? 4.641 14.463 -11.153 1.00 71.31 96 MET A CA 1
ATOM 737 C C . MET A 1 96 ? 4.529 12.978 -10.814 1.00 71.31 96 MET A C 1
ATOM 739 O O . MET A 1 96 ? 4.667 12.620 -9.651 1.00 71.31 96 MET A O 1
ATOM 743 N N . LEU A 1 97 ? 4.306 12.120 -11.811 1.00 73.19 97 LEU A N 1
ATOM 744 C CA . LEU A 1 97 ? 4.227 10.667 -11.632 1.00 73.19 97 LEU A CA 1
ATOM 745 C C . LEU A 1 97 ? 5.606 10.006 -11.502 1.00 73.19 97 LEU A C 1
ATOM 747 O O . LEU A 1 97 ? 5.701 8.857 -11.071 1.00 73.19 97 LEU A O 1
ATOM 751 N N . SER A 1 98 ? 6.676 10.703 -11.886 1.00 74.06 98 SER A N 1
ATOM 752 C CA . SER A 1 98 ? 8.030 10.178 -11.774 1.00 74.06 98 SER A CA 1
ATOM 753 C C . SER A 1 98 ? 8.425 10.020 -10.307 1.00 74.06 98 SER A C 1
ATOM 755 O O . SER A 1 98 ? 8.113 10.851 -9.458 1.00 74.06 98 SER A O 1
ATOM 757 N N . SER A 1 99 ? 9.178 8.959 -10.015 1.00 59.16 99 SER A N 1
ATOM 758 C CA . SER A 1 99 ? 9.645 8.614 -8.664 1.00 59.16 99 SER A CA 1
ATOM 759 C C . SER A 1 99 ? 10.415 9.739 -7.956 1.00 59.16 99 SER A C 1
ATOM 761 O O . SER A 1 99 ? 10.600 9.675 -6.745 1.00 59.16 99 SER A O 1
ATOM 763 N N . ASN A 1 100 ? 10.868 10.754 -8.693 1.00 61.91 100 ASN A N 1
ATOM 764 C CA . ASN A 1 100 ? 11.623 11.883 -8.166 1.00 61.91 100 ASN A CA 1
ATOM 765 C C . ASN A 1 100 ? 10.757 12.869 -7.360 1.00 61.91 100 ASN A C 1
ATOM 767 O O . ASN A 1 100 ? 11.301 13.625 -6.563 1.00 61.91 100 ASN A O 1
ATOM 771 N N . SER A 1 101 ? 9.432 12.887 -7.563 1.00 61.44 101 SER A N 1
ATOM 772 C CA . SER A 1 101 ? 8.507 13.759 -6.818 1.00 61.44 101 SER A CA 1
ATOM 773 C C . SER A 1 101 ? 8.095 13.169 -5.462 1.00 61.44 101 SER A C 1
ATOM 775 O O . SER A 1 101 ? 7.823 13.913 -4.523 1.00 61.44 101 SER A O 1
ATOM 777 N N . TYR A 1 102 ? 8.062 11.835 -5.358 1.00 57.81 102 TYR A N 1
ATOM 778 C CA . TYR A 1 102 ? 7.606 11.104 -4.171 1.00 57.81 102 TYR A CA 1
ATOM 779 C C . TYR A 1 102 ? 8.737 10.681 -3.233 1.00 57.81 102 TYR A C 1
ATOM 781 O O . TYR A 1 102 ? 8.479 10.359 -2.075 1.00 57.81 102 TYR A O 1
ATOM 789 N N . VAL A 1 103 ? 9.982 10.666 -3.712 1.00 59.91 103 VAL A N 1
ATOM 790 C CA . VAL A 1 103 ? 11.146 10.352 -2.882 1.00 59.91 103 VAL A CA 1
ATOM 791 C C . VAL A 1 103 ? 11.772 11.672 -2.434 1.00 59.91 103 VAL A C 1
ATOM 793 O O . VAL A 1 103 ? 12.352 12.368 -3.269 1.00 59.91 103 VAL A O 1
ATOM 796 N N . PRO A 1 104 ? 11.673 12.060 -1.147 1.00 58.41 104 PRO A N 1
ATOM 797 C CA . PRO A 1 104 ? 12.430 13.203 -0.663 1.00 58.41 104 PRO A CA 1
ATOM 798 C C . PRO A 1 104 ? 13.923 12.931 -0.880 1.00 58.41 104 PRO A C 1
ATOM 800 O O . PRO A 1 104 ? 14.406 11.830 -0.611 1.00 58.41 104 PRO A O 1
ATOM 803 N N . GLN A 1 105 ? 14.662 13.939 -1.353 1.00 58.53 105 GLN A N 1
ATOM 804 C CA . GLN A 1 105 ? 16.128 13.944 -1.368 1.00 58.53 105 GLN A CA 1
ATOM 805 C C . GLN A 1 105 ? 16.648 14.030 0.078 1.00 58.53 105 GLN A C 1
ATOM 807 O O . GLN A 1 105 ? 17.216 15.032 0.495 1.00 58.53 105 GLN A O 1
ATOM 812 N N . SER A 1 106 ? 16.377 13.013 0.891 1.00 54.31 106 SER A N 1
ATOM 813 C CA . SER A 1 106 ? 16.947 12.872 2.224 1.00 54.31 106 SER A CA 1
ATOM 814 C C . SER A 1 106 ? 18.180 11.98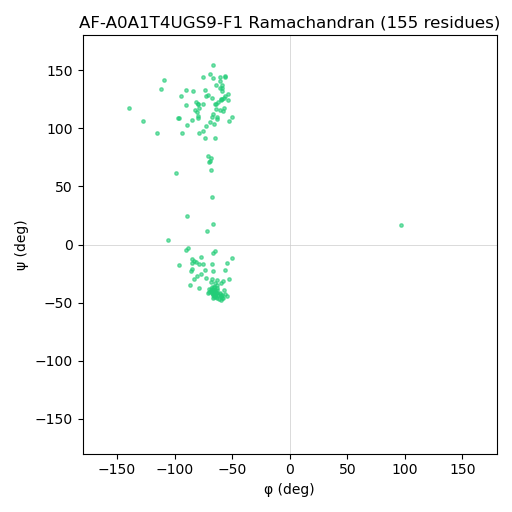5 2.129 1.00 54.31 106 SER A C 1
ATOM 816 O O . SER A 1 106 ? 18.094 10.864 1.625 1.00 54.31 106 SER A O 1
ATOM 818 N N . GLU A 1 107 ? 19.306 12.447 2.665 1.00 58.62 107 GLU A N 1
ATOM 819 C CA . GLU A 1 107 ? 20.568 11.690 2.703 1.00 58.62 107 GLU A CA 1
ATOM 820 C C . GLU A 1 107 ? 20.505 10.435 3.602 1.00 58.62 107 GLU A C 1
ATOM 822 O O . GLU A 1 107 ? 21.383 9.580 3.550 1.00 58.62 107 GLU A O 1
ATOM 827 N N . ASN A 1 108 ? 19.403 10.256 4.340 1.00 62.34 108 ASN A N 1
ATOM 828 C CA . ASN A 1 108 ? 19.078 9.050 5.104 1.00 62.34 108 ASN A CA 1
ATOM 829 C C . ASN A 1 108 ? 18.099 8.159 4.320 1.00 62.34 108 ASN A C 1
ATOM 831 O O . ASN A 1 108 ? 16.959 7.930 4.726 1.00 62.34 108 ASN A O 1
ATOM 835 N N . GLY A 1 109 ? 18.522 7.691 3.147 1.00 56.56 109 GLY A N 1
ATOM 836 C CA . GLY A 1 109 ? 17.695 6.864 2.270 1.00 56.56 109 GLY A CA 1
ATOM 837 C C . GLY A 1 109 ? 17.533 5.439 2.798 1.00 56.56 109 GLY A C 1
ATOM 838 O O . GLY A 1 109 ? 18.323 4.556 2.461 1.00 56.56 109 GLY A O 1
ATOM 839 N N . TYR A 1 110 ? 16.487 5.172 3.581 1.00 62.72 110 TYR A N 1
ATOM 840 C CA . TYR A 1 110 ? 16.057 3.794 3.818 1.00 62.72 110 TYR A CA 1
ATOM 841 C C . TYR A 1 110 ? 15.601 3.185 2.488 1.00 62.72 110 TYR A C 1
ATOM 843 O O . TYR A 1 110 ? 14.572 3.559 1.927 1.00 62.72 110 TYR A O 1
ATOM 851 N N . ALA A 1 111 ? 16.383 2.242 1.961 1.00 68.12 111 ALA A N 1
ATOM 852 C CA . ALA A 1 111 ? 16.037 1.533 0.737 1.00 68.12 111 ALA A CA 1
ATOM 853 C C . ALA A 1 111 ? 14.783 0.675 0.971 1.00 68.12 111 ALA A C 1
ATOM 855 O O . ALA A 1 111 ? 14.849 -0.400 1.575 1.00 68.12 111 ALA A O 1
ATOM 856 N N . MET A 1 112 ? 13.635 1.141 0.477 1.00 69.00 112 MET A N 1
ATOM 857 C CA . MET A 1 112 ? 12.395 0.372 0.501 1.00 69.00 112 MET A CA 1
ATOM 858 C C . MET A 1 112 ? 12.519 -0.832 -0.436 1.00 69.00 112 MET A C 1
ATOM 860 O O . MET A 1 112 ? 12.543 -0.698 -1.658 1.00 69.00 112 MET A O 1
ATOM 864 N N . LYS A 1 113 ? 12.597 -2.035 0.141 1.00 74.88 113 LYS A N 1
ATOM 865 C CA . LYS A 1 113 ? 12.579 -3.294 -0.612 1.00 74.88 113 LYS A CA 1
ATOM 866 C C . LYS A 1 113 ? 11.148 -3.810 -0.683 1.00 74.88 113 LYS A C 1
ATOM 868 O O . LYS A 1 113 ? 10.680 -4.484 0.233 1.00 74.88 113 LYS A O 1
ATOM 873 N N . ILE A 1 114 ? 10.457 -3.508 -1.776 1.00 79.25 114 ILE A N 1
ATOM 874 C CA . ILE A 1 114 ? 9.137 -4.080 -2.053 1.00 79.25 114 ILE A CA 1
ATOM 875 C C . ILE A 1 114 ? 9.346 -5.489 -2.618 1.00 79.25 114 ILE A C 1
ATOM 877 O O . ILE A 1 114 ? 10.020 -5.667 -3.632 1.00 79.25 114 ILE A O 1
ATOM 881 N N . LYS A 1 115 ? 8.787 -6.507 -1.954 1.00 85.06 115 LYS A N 1
ATOM 882 C CA . LYS A 1 115 ? 8.762 -7.873 -2.493 1.00 85.06 115 LYS A CA 1
ATOM 883 C C . LYS A 1 115 ? 7.631 -7.980 -3.509 1.00 85.06 115 LYS A C 1
ATOM 885 O O . LYS A 1 115 ? 6.462 -7.936 -3.140 1.00 85.06 115 LYS A O 1
ATOM 890 N N . LEU A 1 116 ? 7.995 -8.124 -4.776 1.00 88.44 116 LEU A N 1
ATOM 891 C CA . LEU A 1 116 ? 7.048 -8.393 -5.853 1.00 88.44 116 LEU A CA 1
ATOM 892 C C . LEU A 1 116 ? 6.584 -9.865 -5.800 1.00 88.44 116 LEU A C 1
ATOM 894 O O . LEU A 1 116 ? 7.387 -10.743 -5.466 1.00 88.44 116 LEU A O 1
ATOM 898 N N . PRO A 1 117 ? 5.313 -10.158 -6.128 1.00 94.94 117 PRO A N 1
ATOM 899 C CA . PRO A 1 117 ? 4.840 -11.521 -6.365 1.00 94.94 117 PRO A CA 1
ATOM 900 C C . PRO A 1 117 ? 5.652 -12.225 -7.461 1.00 94.94 117 PRO A C 1
ATOM 902 O O . PRO A 1 117 ? 6.038 -11.597 -8.447 1.00 94.94 117 PRO A O 1
ATOM 905 N N . LYS A 1 118 ? 5.866 -13.541 -7.319 1.00 92.25 118 LYS A N 1
ATOM 906 C CA . LYS A 1 118 ? 6.666 -14.341 -8.269 1.00 92.25 118 LYS A CA 1
ATOM 907 C C . LYS A 1 118 ? 6.135 -14.269 -9.703 1.00 92.25 118 LYS A C 1
ATOM 909 O O . LYS A 1 118 ? 6.914 -14.080 -10.621 1.00 92.25 118 LYS A O 1
ATOM 914 N N . GLU A 1 119 ? 4.815 -14.276 -9.866 1.00 94.19 119 GLU A N 1
ATOM 915 C CA . GLU A 1 119 ? 4.159 -14.169 -11.176 1.00 94.19 119 GLU A CA 1
ATOM 916 C C . GLU A 1 119 ? 4.533 -12.892 -11.944 1.00 94.19 119 GLU A C 1
ATOM 918 O O . GLU A 1 119 ? 4.550 -12.885 -13.172 1.00 94.19 119 GLU A O 1
ATOM 923 N N . ILE A 1 120 ? 4.812 -11.793 -11.234 1.00 93.06 120 ILE A N 1
ATOM 924 C CA . ILE A 1 120 ? 5.212 -10.528 -11.859 1.00 93.06 120 ILE A CA 1
ATOM 925 C C . ILE A 1 120 ? 6.687 -10.582 -12.260 1.00 93.06 120 ILE A C 1
ATOM 927 O O . ILE A 1 120 ? 7.037 -10.074 -13.320 1.00 93.06 120 ILE A O 1
ATOM 931 N N . LEU A 1 121 ? 7.539 -11.212 -11.447 1.00 92.00 121 LEU A N 1
ATOM 932 C CA . LEU A 1 121 ? 8.958 -11.385 -11.770 1.00 92.00 121 LEU A CA 1
ATOM 933 C C . LEU A 1 121 ? 9.138 -12.247 -13.023 1.00 92.00 121 LEU A C 1
ATOM 935 O O . LEU A 1 121 ? 9.845 -11.829 -13.934 1.00 92.00 121 LEU A O 1
ATOM 939 N N . ASP A 1 122 ? 8.413 -13.363 -13.111 1.00 95.31 122 ASP A N 1
ATOM 940 C CA . ASP A 1 122 ? 8.476 -14.262 -14.268 1.00 95.31 122 ASP A CA 1
ATOM 941 C C . ASP A 1 122 ? 8.053 -13.537 -15.561 1.00 95.31 122 ASP A C 1
ATOM 943 O O . ASP A 1 122 ? 8.724 -13.633 -16.589 1.00 95.31 122 ASP A O 1
ATOM 947 N N . LYS A 1 123 ? 6.992 -12.717 -15.497 1.00 95.25 123 LYS A N 1
ATOM 948 C CA . LYS A 1 123 ? 6.551 -11.885 -16.632 1.00 95.25 123 LYS A CA 1
ATOM 949 C C . LYS A 1 123 ? 7.562 -10.806 -17.015 1.00 95.25 123 LYS A C 1
ATOM 951 O O . LYS A 1 123 ? 7.696 -10.485 -18.194 1.00 95.25 123 LYS A O 1
ATOM 956 N N . ILE A 1 124 ? 8.245 -10.207 -16.039 1.00 94.06 124 ILE A N 1
ATOM 957 C CA . ILE A 1 124 ? 9.288 -9.208 -16.304 1.00 94.06 124 ILE A CA 1
ATOM 958 C C . ILE A 1 124 ? 10.468 -9.860 -17.028 1.00 94.06 124 ILE A C 1
ATOM 960 O O . ILE A 1 124 ? 10.991 -9.269 -17.975 1.00 94.06 124 ILE A O 1
ATOM 964 N N . ASP A 1 125 ? 10.868 -11.063 -16.619 1.00 94.31 125 ASP A N 1
ATOM 965 C CA . ASP A 1 125 ? 11.965 -11.791 -17.255 1.00 94.31 125 ASP A CA 1
ATOM 966 C C . ASP A 1 125 ? 11.613 -12.209 -18.692 1.00 94.31 125 ASP A C 1
ATOM 968 O O . ASP A 1 125 ? 12.403 -11.957 -19.606 1.00 94.31 125 ASP A O 1
ATOM 972 N N . GLU A 1 126 ? 10.400 -12.716 -18.931 1.00 95.75 126 GLU A N 1
ATOM 973 C CA . GLU A 1 126 ? 9.904 -13.013 -20.285 1.00 95.75 126 GLU A CA 1
ATOM 974 C C . GLU A 1 126 ? 9.915 -11.760 -21.183 1.00 95.75 126 GLU A C 1
ATOM 976 O O . GLU A 1 126 ? 10.413 -11.771 -22.316 1.00 95.75 126 GLU A O 1
ATOM 981 N N . LEU A 1 127 ? 9.423 -10.633 -20.660 1.00 94.75 127 LEU A N 1
ATOM 982 C CA . LEU A 1 127 ? 9.366 -9.374 -21.400 1.00 94.75 127 LEU A CA 1
ATOM 983 C C . LEU A 1 127 ? 10.767 -8.829 -21.708 1.00 94.75 127 LEU A C 1
ATOM 985 O O . LEU A 1 127 ? 11.010 -8.297 -22.794 1.00 94.75 127 LEU A O 1
ATOM 989 N N . LYS A 1 128 ? 11.712 -9.008 -20.786 1.00 94.62 128 LYS A N 1
ATOM 990 C CA . LYS A 1 128 ? 13.118 -8.636 -20.964 1.00 94.62 128 LYS A CA 1
ATOM 991 C C . LYS A 1 128 ? 13.796 -9.463 -22.060 1.00 94.62 128 LYS A C 1
ATOM 993 O O . LYS A 1 128 ? 14.556 -8.904 -22.857 1.00 94.62 128 LYS A O 1
ATOM 998 N N . GLU A 1 129 ? 13.531 -10.765 -22.135 1.00 94.12 129 GLU A N 1
ATOM 999 C CA . GLU A 1 129 ? 14.050 -11.623 -23.209 1.00 94.12 129 GLU A CA 1
ATOM 1000 C C . GLU A 1 129 ? 13.464 -11.249 -24.577 1.00 94.12 129 GLU A C 1
ATOM 1002 O O . GLU A 1 129 ? 14.209 -11.100 -25.555 1.00 94.12 129 GLU A O 1
ATOM 1007 N N . SER A 1 130 ? 12.154 -11.000 -24.636 1.00 93.31 130 SER A N 1
ATOM 1008 C CA . SER A 1 130 ? 11.472 -10.517 -25.843 1.00 93.31 130 SER A CA 1
ATOM 1009 C C . SER A 1 130 ? 12.040 -9.177 -26.329 1.00 93.31 130 SER A C 1
ATOM 1011 O O . SER A 1 130 ? 12.360 -9.012 -27.507 1.00 93.31 130 SER A O 1
ATOM 1013 N N . GLN A 1 131 ? 12.291 -8.229 -25.423 1.00 93.69 131 GLN A N 1
ATOM 1014 C CA . GLN A 1 131 ? 12.907 -6.951 -25.789 1.00 93.69 131 GLN A CA 1
ATOM 1015 C C . GLN A 1 131 ? 14.340 -7.111 -26.300 1.00 93.69 131 GLN A C 1
ATOM 1017 O O . GLN A 1 131 ? 14.723 -6.465 -27.277 1.00 93.69 131 GLN A O 1
ATOM 1022 N N . ARG A 1 132 ? 15.142 -7.983 -25.677 1.00 92.81 132 ARG A N 1
ATOM 1023 C CA . ARG A 1 132 ? 16.520 -8.236 -26.116 1.00 92.81 132 ARG A CA 1
ATOM 1024 C C . ARG A 1 132 ? 16.557 -8.850 -27.512 1.00 92.81 132 ARG A C 1
ATOM 1026 O O . ARG A 1 132 ? 17.356 -8.424 -28.347 1.00 92.81 132 ARG A O 1
ATOM 1033 N N . THR A 1 133 ? 15.707 -9.839 -27.765 1.00 90.94 133 THR A N 1
ATOM 1034 C CA . THR A 1 133 ? 15.605 -10.479 -29.083 1.00 90.94 133 THR A CA 1
ATOM 1035 C C . THR A 1 133 ? 15.076 -9.497 -30.126 1.00 90.94 133 THR A C 1
ATOM 1037 O O . THR A 1 133 ? 15.704 -9.346 -31.175 1.00 90.94 133 THR A O 1
ATOM 1040 N N . GLY A 1 134 ? 14.025 -8.738 -29.807 1.00 91.00 134 GLY A N 1
ATOM 1041 C CA . GLY A 1 134 ? 13.491 -7.673 -30.657 1.00 91.00 134 GLY A CA 1
ATOM 1042 C C . GLY A 1 134 ? 14.533 -6.611 -31.018 1.00 91.00 134 GLY A C 1
ATOM 1043 O O . GLY A 1 134 ? 14.645 -6.238 -32.184 1.00 91.00 134 GLY A O 1
ATOM 1044 N N . ALA A 1 135 ? 15.362 -6.183 -30.062 1.00 92.19 135 ALA A N 1
ATOM 1045 C CA . ALA A 1 135 ? 16.438 -5.222 -30.307 1.00 92.19 135 ALA A CA 1
ATOM 1046 C C . ALA A 1 135 ? 17.515 -5.771 -31.258 1.00 92.19 135 ALA A C 1
ATOM 1048 O O . ALA A 1 1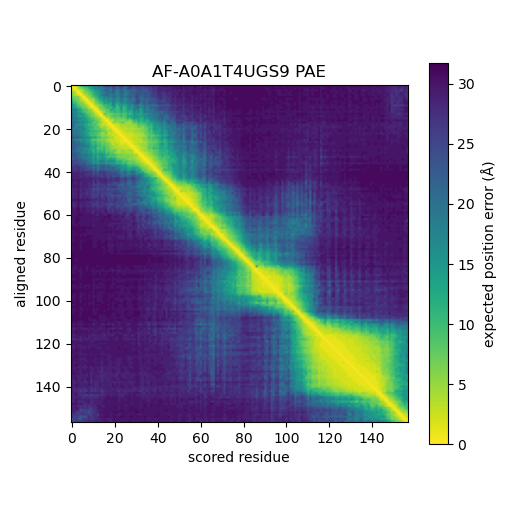35 ? 17.951 -5.068 -32.171 1.00 92.19 135 ALA A O 1
ATOM 1049 N N . VAL A 1 136 ? 17.924 -7.035 -31.092 1.00 92.38 136 VAL A N 1
ATOM 1050 C CA . VAL A 1 136 ? 18.891 -7.683 -31.998 1.00 92.38 136 VAL A CA 1
ATOM 1051 C C . VAL A 1 136 ? 18.310 -7.821 -33.402 1.00 92.38 136 VAL A C 1
ATOM 1053 O O . VAL A 1 136 ? 18.991 -7.516 -34.381 1.00 92.38 136 VAL A O 1
ATOM 1056 N N . VAL A 1 137 ? 17.053 -8.251 -33.509 1.00 87.69 137 VAL A N 1
ATOM 1057 C CA . VAL A 1 137 ? 16.349 -8.389 -34.787 1.00 87.69 137 VAL A CA 1
ATOM 1058 C C . VAL A 1 137 ? 16.228 -7.031 -35.481 1.00 87.69 137 VAL A C 1
ATOM 1060 O O . VAL A 1 137 ? 16.591 -6.915 -36.649 1.00 87.69 137 VAL A O 1
ATOM 1063 N N . ALA A 1 138 ? 15.821 -5.985 -34.760 1.00 87.25 138 ALA A N 1
ATOM 1064 C CA . ALA A 1 138 ? 15.744 -4.624 -35.287 1.00 87.25 138 ALA A CA 1
ATOM 1065 C C . ALA A 1 138 ? 17.111 -4.117 -35.775 1.00 87.25 138 ALA A C 1
ATOM 1067 O O . ALA A 1 138 ? 17.207 -3.588 -36.881 1.00 87.25 138 ALA A O 1
ATOM 1068 N N . MET A 1 139 ? 18.180 -4.343 -35.003 1.00 90.44 139 MET A N 1
ATOM 1069 C CA . MET A 1 139 ? 19.543 -3.979 -35.404 1.00 90.44 139 MET A CA 1
ATOM 1070 C C . MET A 1 139 ? 19.967 -4.705 -36.688 1.00 90.44 139 MET A C 1
ATOM 1072 O O . MET A 1 139 ? 20.550 -4.099 -37.586 1.00 90.44 139 MET A O 1
ATOM 1076 N N . ARG A 1 140 ? 19.657 -6.002 -36.804 1.00 85.00 140 ARG A N 1
ATOM 1077 C CA . ARG A 1 140 ? 19.950 -6.783 -38.014 1.00 85.00 140 ARG A CA 1
ATOM 1078 C C . ARG A 1 140 ? 19.156 -6.291 -39.218 1.00 85.00 140 ARG A C 1
ATOM 1080 O O . ARG A 1 140 ? 19.730 -6.207 -40.298 1.00 85.00 140 ARG A O 1
ATOM 1087 N N . TYR A 1 141 ? 17.893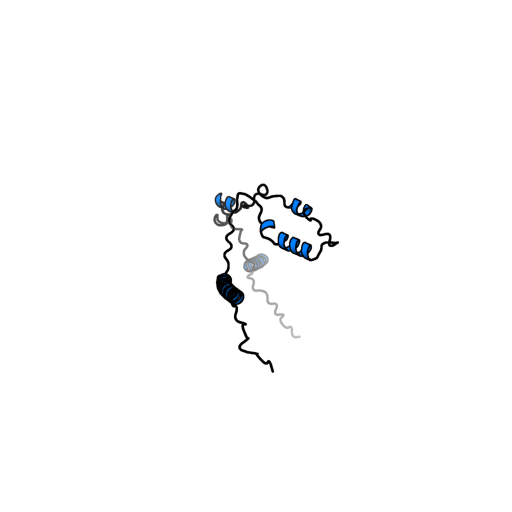 -5.910 -39.036 1.00 84.38 141 TYR A N 1
ATOM 1088 C CA . TYR A 1 141 ? 17.099 -5.298 -40.101 1.00 84.38 141 TYR A CA 1
ATOM 1089 C C . TYR A 1 141 ? 17.662 -3.951 -40.549 1.00 84.38 141 TYR A C 1
ATOM 1091 O O . TYR A 1 141 ? 17.750 -3.712 -41.748 1.00 84.38 141 TYR A O 1
ATOM 1099 N N . GLN A 1 142 ? 18.105 -3.103 -39.619 1.00 84.19 142 GLN A N 1
ATOM 1100 C CA . GLN A 1 142 ? 18.743 -1.824 -39.953 1.00 84.19 142 GLN A CA 1
ATOM 1101 C C . GLN A 1 142 ? 20.052 -1.997 -40.735 1.00 84.19 142 GLN A C 1
ATOM 1103 O O . GLN A 1 142 ? 20.371 -1.177 -41.590 1.00 84.19 142 GLN A O 1
ATOM 1108 N N . GLN A 1 143 ? 20.817 -3.051 -40.441 1.00 87.62 143 GLN A N 1
ATOM 1109 C CA . GLN A 1 143 ? 22.077 -3.359 -41.126 1.00 87.62 143 GLN A CA 1
ATOM 1110 C C . GLN A 1 143 ? 21.887 -4.148 -42.429 1.00 87.62 143 GLN A C 1
ATOM 1112 O O . GLN A 1 143 ? 22.838 -4.290 -43.198 1.00 87.62 143 GLN A O 1
ATOM 1117 N N . SER A 1 144 ? 20.694 -4.692 -42.678 1.00 80.88 144 SE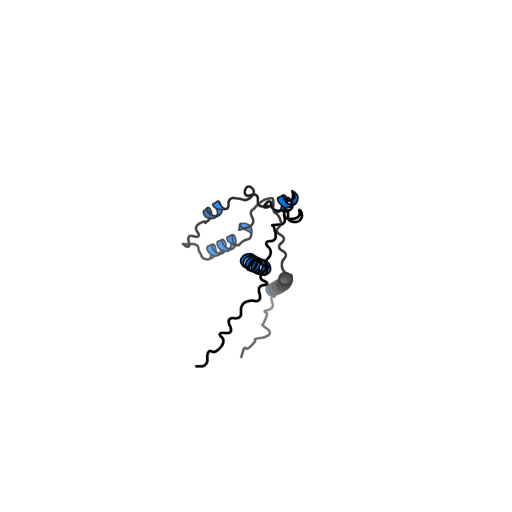R A N 1
ATOM 1118 C CA . SER A 1 144 ? 20.422 -5.485 -43.874 1.00 80.88 144 SER A CA 1
ATOM 1119 C C . SER A 1 144 ? 20.278 -4.577 -45.091 1.00 80.88 144 SER A C 1
ATOM 1121 O O . SER A 1 144 ? 19.390 -3.733 -45.150 1.00 80.88 144 SER A O 1
ATOM 1123 N N . SER A 1 145 ? 21.122 -4.788 -46.100 1.00 77.69 145 SER A N 1
ATOM 1124 C CA . SER A 1 145 ? 20.979 -4.156 -47.417 1.00 77.69 145 SER A CA 1
ATOM 1125 C C . SER A 1 145 ? 19.967 -4.876 -48.316 1.00 77.69 145 SER A C 1
ATOM 1127 O O . SER A 1 145 ? 19.536 -4.322 -49.326 1.00 77.69 145 SER A O 1
ATOM 1129 N N . ALA A 1 146 ? 19.586 -6.107 -47.962 1.00 79.19 146 ALA A N 1
ATOM 1130 C CA . ALA A 1 146 ? 18.601 -6.891 -48.692 1.00 79.19 146 ALA A CA 1
ATOM 1131 C C . ALA A 1 146 ? 17.182 -6.519 -48.243 1.00 79.19 146 ALA A C 1
ATOM 1133 O O . ALA A 1 146 ? 16.894 -6.475 -47.043 1.00 79.19 146 ALA A O 1
ATOM 1134 N N . ALA A 1 147 ? 16.296 -6.280 -49.215 1.00 67.62 147 ALA A N 1
ATOM 1135 C CA . ALA A 1 147 ? 14.886 -6.014 -48.961 1.00 67.62 147 ALA A CA 1
ATOM 1136 C C . ALA A 1 147 ? 14.225 -7.248 -48.329 1.00 67.62 147 ALA A C 1
ATOM 1138 O O . ALA A 1 147 ? 14.223 -8.329 -48.919 1.00 67.62 147 ALA A O 1
ATOM 1139 N N . ASN A 1 148 ? 13.658 -7.084 -47.132 1.00 66.88 148 ASN A N 1
ATOM 1140 C CA . ASN A 1 148 ? 12.856 -8.124 -46.501 1.00 66.88 148 ASN A CA 1
ATOM 1141 C C . ASN A 1 148 ? 11.488 -8.184 -47.191 1.00 66.88 148 ASN A C 1
ATOM 1143 O O . ASN A 1 148 ? 10.612 -7.363 -46.915 1.00 66.88 148 ASN A O 1
ATOM 1147 N N . VAL A 1 149 ? 11.327 -9.116 -48.127 1.00 69.75 149 VAL A N 1
ATOM 1148 C CA . VAL A 1 149 ? 10.039 -9.379 -48.775 1.00 69.75 149 VAL A CA 1
ATOM 1149 C C . VAL A 1 149 ? 9.218 -10.249 -47.816 1.00 69.75 149 VAL A C 1
ATOM 1151 O O . VAL A 1 149 ? 9.699 -11.321 -47.447 1.00 69.75 149 VAL A O 1
ATOM 1154 N N . PRO A 1 150 ? 8.023 -9.820 -47.367 1.00 67.25 150 PRO A N 1
ATOM 1155 C CA . PRO A 1 150 ? 7.222 -10.611 -46.437 1.00 67.25 150 PRO A CA 1
ATOM 1156 C C . PRO A 1 150 ? 6.892 -11.971 -47.062 1.00 67.25 150 PRO A C 1
ATOM 1158 O O . PRO A 1 150 ? 6.357 -12.034 -48.168 1.00 67.25 150 PRO A O 1
ATOM 1161 N N . SER A 1 151 ? 7.238 -13.058 -46.367 1.00 60.47 151 SER A N 1
ATOM 1162 C CA . SER A 1 151 ? 7.105 -14.422 -46.892 1.00 60.47 151 SER A CA 1
ATOM 1163 C C . SER A 1 151 ? 5.667 -14.941 -46.898 1.00 60.47 151 SER A C 1
ATOM 1165 O O . SER A 1 151 ? 5.383 -15.903 -47.602 1.00 60.47 151 SER A O 1
ATOM 1167 N N . GLU A 1 152 ? 4.752 -14.311 -46.158 1.00 60.28 152 GLU A N 1
ATOM 1168 C CA . GLU A 1 152 ? 3.348 -14.717 -46.101 1.00 60.28 152 GLU A CA 1
ATOM 1169 C C . GLU A 1 152 ? 2.427 -13.492 -46.093 1.00 60.28 152 GLU A C 1
ATOM 1171 O O . GLU A 1 152 ? 2.456 -12.665 -45.181 1.00 60.28 152 GLU A O 1
ATOM 1176 N N . VAL A 1 153 ? 1.591 -13.379 -47.127 1.00 59.28 153 VAL A N 1
ATOM 1177 C CA . VAL A 1 153 ? 0.424 -12.493 -47.129 1.00 59.28 153 VAL A CA 1
ATOM 1178 C C . VAL A 1 153 ? -0.733 -13.315 -46.575 1.00 59.28 153 VAL A C 1
ATOM 1180 O O . VAL A 1 153 ? -1.279 -14.171 -47.268 1.00 59.28 153 VAL A O 1
ATOM 1183 N N . LEU A 1 154 ? -1.089 -13.086 -45.312 1.00 55.09 154 LEU A N 1
ATOM 1184 C CA . LEU A 1 154 ? -2.295 -13.670 -44.733 1.00 55.09 154 LEU A CA 1
ATOM 1185 C C . LEU A 1 154 ? -3.513 -13.004 -45.382 1.00 55.09 154 LEU A C 1
ATOM 1187 O O . LEU A 1 154 ? -3.834 -11.852 -45.093 1.00 55.09 154 LEU A O 1
ATOM 1191 N N . ILE A 1 155 ? -4.180 -13.726 -46.282 1.00 52.84 155 ILE A N 1
ATOM 1192 C CA . ILE A 1 155 ? -5.494 -13.336 -46.792 1.00 52.84 155 ILE A CA 1
ATOM 1193 C C . ILE A 1 155 ? -6.511 -13.755 -45.733 1.00 52.84 155 ILE A C 1
ATOM 1195 O O . ILE A 1 155 ? -6.746 -14.944 -45.522 1.00 52.84 155 ILE A O 1
ATOM 1199 N N . VAL A 1 156 ? -7.090 -12.773 -45.047 1.00 51.91 156 VAL A N 1
ATOM 1200 C CA . VAL A 1 156 ? -8.256 -12.984 -44.187 1.00 51.91 156 VAL A CA 1
ATOM 1201 C C . VAL A 1 156 ? -9.480 -13.068 -45.104 1.00 51.91 156 VAL A C 1
ATOM 1203 O O . VAL A 1 156 ? -9.752 -12.113 -45.832 1.00 51.91 156 VAL A O 1
ATOM 1206 N N . ILE A 1 157 ? -10.153 -14.224 -45.110 1.00 45.56 157 ILE A N 1
ATOM 1207 C CA . ILE A 1 157 ? -11.452 -14.451 -45.772 1.00 45.56 157 ILE A CA 1
ATOM 1208 C C . ILE A 1 157 ? -12.568 -14.094 -44.795 1.00 45.56 157 ILE A C 1
ATOM 1210 O O . ILE A 1 157 ? -12.458 -14.520 -43.622 1.00 45.56 157 ILE A O 1
#

Foldseek 3Di:
DDDDDDPPPPPPDPPPDDVVVVVVVVVCVPDDDDDPDDDDDPVPPDDPQDPVNVVVVPPPDDVVVDDPPPCVVVPCPDPPVPDDDPVVVVVVVCVCVDPVVVDPPDPPDPPDDDDDDPVVVVVVVVVVVVVVVVVVVVVVVVVDPDDDDPPDDDDDD

Solvent-accessible surface area (backbone atoms only — not comparable to full-atom values): 10757 Å² total; per-residue (Å²): 137,85,81,74,82,77,86,73,80,72,76,91,67,64,90,88,59,63,67,73,61,51,53,52,53,53,51,61,68,72,46,80,78,86,73,76,86,72,77,76,57,81,88,70,54,80,73,79,81,46,74,66,59,50,57,70,66,44,70,96,67,56,76,86,82,44,81,73,73,74,56,67,69,72,68,59,71,74,82,66,92,73,86,71,54,74,66,55,51,51,51,51,50,50,50,62,70,31,71,75,64,78,48,76,95,51,96,80,69,78,82,83,80,79,85,74,59,66,75,58,5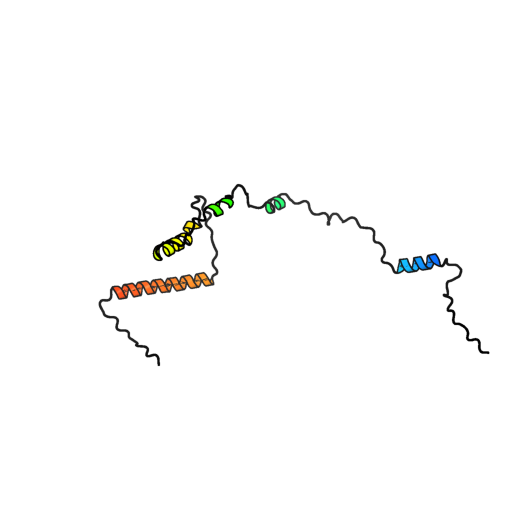3,56,50,51,54,54,50,50,52,51,50,54,52,49,52,54,51,50,51,51,56,74,69,45,88,68,82,85,72,79,91,71,84,83,80,85,128

Organism: NCBI:txid1121868

pLDDT: mean 70.13, std 13.14, range [41.38, 95.75]

Mean predicted aligned error: 23.04 Å

Secondary structure (DSSP, 8-state):
--------------TTS-HHHHHHHHHHHHSPP----PPPPTTSSPPPPPHHHHHHHS-S--TTTS--TTGGGTT------SS--HHHHHHHHHHHHSHHHHS---SS---------HHHHHHHHHHHHHHHHHHHHHHHHHH--S----S------

Sequence (157 aa):
MNISPANVSIPAVVPSVNPPTEQVARENRVREKIVPPKQPSTSAEERPVTQDEKQLKNPSWDPSEHPDYSDITQKQNAFTGGNFSAHETLGQLSSMLSSNSYVPQSENGYAMKIKLPKEILDKIDELKESQRTGAVVAMRYQQSSAANVPSEVLIVI